Protein 4LPL (pdb70)

Nearest PDB structures (foldseek):
  4lpl-assembly1_A  TM=1.007E+00  e=2.127E-28  Clostridium perfringens ATCC 13124
  5y4m-assembly1_A  TM=7.654E-01  e=1.755E-05  Homo sapiens
  1iqd-assembly1_C  TM=6.963E-01  e=4.499E-06  Homo sapiens
  6mf0-assembly2_A  TM=7.032E-01  e=5.816E-05  Sus scrofa
  5jgi-assembly2_B  TM=6.336E-01  e=4.677E-05  Homo sapiens

Secondary structure (DSSP, 8-state):
-TTTTSPSS-EEE--S-BSTT--GGGGSSS-SS--EEBSS--TT-EEEEEEEEEEEEEEEEEEE-SSSTT-EEEEEEEEESSSSS-EEEEE-STTSSSPPPPSS-PPEEEEEEEEEEEEEEEEEEEEEGGG--EEEEEEEE-

Sequence (142 aa):
DPYRNVPKDMKTEWKWGQYSSDEPSKAVDGDDSSQFHSQDSAIDKPFIIDMQKAYTIEKLELLFRKNGNGSSVKRAEIYSSLDGVTYEKVFSNAEGSDIAPWATDGEVKTINFNKPIKVRYFKIVTKESIGNFLAMREFRPYK

CATH classification: 2.60.120.260

InterPro domains:
  IPR000322 Glycoside hydrolase family 31, TIM barrel domain [PF01055] (448-575)
  IPR000421 Coagulation factor 5/8, C-terminal domain [PF00754] (972-1088)
  IPR000421 Coagulation factor 5/8, C-terminal domain [PF00754] (1647-1780)
  IPR000421 Coagulation factor 5/8, C-terminal domain [PS50022] (946-1096)
  IPR000421 Coagulation factor 5/8, C-terminal domain [PS50022] (1627-1785)
  IPR002105 Dockerin type I repeat [PF00404] (1105-1160)
  IPR003343 Bacterial Ig-like domain, group 2 [PF02368] (1792-1865)
  IPR003343 Bacterial Ig-like domain, group 2 [SM00635] (1472-1557)
  IPR003343 Bacterial Ig-like domain, group 2 [SM00635] (1790-1866)
  IPR003961 Fibronectin type III [PF00041] (872-948)
  IPR003961 Fibronectin type III [PF00041] (1879-1957)
  IPR003961 Fibronectin type III [PS50853] (871-954)
  IPR003961 Fibronectin type III [PS50853] (1880-1965)
  IPR003961 Fibronectin type III [SM00060] (869-941)
  IPR003961 Fibronectin type III [SM00060] (1878-1953)
  IPR003961 Fibronectin type III [cd00063] (870-951)
  IPR003961 Fibronectin type III [cd00063] (1879-1963)
  IPR008964 Invasin/intimin cell-adhesion fragments [SSF49373] (1791-1868)
  IPR008965 CBM2/CBM3, carbohydrate-binding domain superfamily [SSF49384] (1174-1295)
  IPR008979 Galactose-binding-like domain superfamily [SSF49785] (947-1096)

Foldseek 3Di:
DVQPQFQPPKDKDDDQAFDDPQDLCQQAPPFLPRKTKGPAAQAQPKIKIFSVAKDFWFKKKWFFAAPAHAQAFWKWKWFDDPVPDTDTQDTPAPPDPDGTDDSGRDIDMGGHPGTDTGGMMIIHGHDGHNNMHITRYMTTGD

Radius of gyration: 13.73 Å; Cα contacts (8 Å, |Δi|>4): 389; chains: 1; bounding box: 34×35×33 Å

Structure (mmCIF, N/CA/C/O backbone):
data_4LPL
#
_entry.id   4LPL
#
_cell.length_a   55.620
_cell.length_b   55.671
_cell.length_c   88.700
_cell.angle_alpha   90.000
_cell.angle_beta   90.000
_cell.angle_gamma   90.000
#
_symmetry.space_group_name_H-M   'C 2 2 21'
#
loop_
_entity.id
_entity.type
_entity.pdbx_description
1 polymer 'Glycosyl hydrolase, family 31/fibronectin type III domain protein'
2 non-polymer 'CALCIUM ION'
3 non-polymer 'MAGNESIUM ION'
4 water water
#
loop_
_atom_site.group_PDB
_atom_site.id
_atom_site.type_symbol
_atom_site.label_atom_id
_atom_site.label_alt_id
_atom_site.label_comp_id
_atom_site.label_asym_id
_atom_site.label_entity_id
_atom_site.label_seq_id
_atom_site.pdbx_PDB_ins_code
_atom_site.Cartn_x
_atom_site.Cartn_y
_atom_site.Cartn_z
_atom_site.occupancy
_atom_site.B_iso_or_equiv
_atom_site.auth_seq_id
_atom_site.auth_comp_id
_atom_site.auth_asym_id
_atom_site.auth_atom_id
_atom_site.pdbx_PDB_model_num
ATOM 1 N N . ASP A 1 41 ? -3.614 -8.684 -29.758 1.00 37.91 954 ASP A N 1
ATOM 2 C CA . ASP A 1 41 ? -3.871 -9.734 -28.778 1.00 31.74 954 ASP A CA 1
ATOM 3 C C . ASP A 1 41 ? -5.340 -9.720 -28.363 1.00 29.13 954 ASP A C 1
ATOM 4 O O . ASP A 1 41 ? -5.991 -8.676 -28.421 1.00 26.25 954 ASP A O 1
ATOM 9 N N . PRO A 1 42 ? -5.870 -10.882 -27.944 1.00 27.14 955 PRO A N 1
ATOM 10 C CA . PRO A 1 42 ? -7.299 -10.986 -27.622 1.00 27.91 955 PRO A CA 1
ATOM 11 C C . PRO A 1 42 ? -7.735 -10.109 -26.448 1.00 22.79 955 PRO A C 1
ATOM 12 O O . PRO A 1 42 ? -8.926 -9.834 -26.311 1.00 20.64 955 PRO A O 1
ATOM 16 N N . TYR A 1 43 ? -6.790 -9.673 -25.620 1.00 18.90 956 TYR A N 1
ATOM 17 C CA . TYR A 1 43 ? -7.129 -8.933 -24.412 1.00 16.26 956 TYR A CA 1
ATOM 18 C C . TYR A 1 43 ? -6.739 -7.466 -24.509 1.00 17.81 956 TYR A C 1
ATOM 19 O O . TYR A 1 43 ? -6.640 -6.776 -23.503 1.00 15.84 956 TYR A O 1
ATOM 28 N N . ARG A 1 44 ? -6.540 -6.985 -25.730 1.00 16.56 957 ARG A N 1
ATOM 29 C CA . ARG A 1 44 ? -6.097 -5.611 -25.941 1.00 18.02 957 ARG A CA 1
ATOM 30 C C . ARG A 1 44 ? -7.060 -4.592 -25.332 1.00 16.31 957 ARG A C 1
ATOM 31 O O . ARG A 1 44 ? -6.645 -3.515 -24.909 1.00 20.25 957 ARG A O 1
ATOM 39 N N . ASN A 1 45 ? -8.343 -4.943 -25.283 1.00 14.40 958 ASN A N 1
ATOM 40 C CA . ASN A 1 45 ? -9.368 -4.024 -24.795 1.00 13.62 958 ASN A CA 1
ATOM 41 C C . ASN A 1 45 ? -9.773 -4.255 -23.343 1.00 12.07 958 ASN A C 1
ATOM 42 O O . ASN A 1 45 ? -10.766 -3.706 -22.872 1.00 12.66 958 ASN A O 1
ATOM 47 N N . VAL A 1 46 ? -8.998 -5.069 -22.634 1.00 12.11 959 VAL A N 1
ATOM 48 C CA . VAL A 1 46 ? -9.237 -5.279 -21.214 1.00 12.80 959 VAL A CA 1
ATOM 49 C C . VAL A 1 46 ? -8.428 -4.240 -20.451 1.00 15.79 959 VAL A C 1
ATOM 50 O O . VAL A 1 46 ? -7.228 -4.106 -20.686 1.00 16.01 959 VAL A O 1
ATOM 54 N N . PRO A 1 47 ? -9.081 -3.481 -19.554 1.00 14.04 960 PRO A N 1
ATOM 55 C CA . PRO A 1 47 ? -8.372 -2.425 -18.824 1.00 17.02 960 PRO A CA 1
ATOM 56 C C . PRO A 1 47 ? -7.175 -2.960 -18.069 1.00 21.71 960 PRO A C 1
ATOM 57 O O . PRO A 1 47 ? -7.217 -4.063 -17.518 1.00 21.49 960 PRO A O 1
ATOM 61 N N . LYS A 1 48 ? -6.109 -2.170 -18.060 1.00 25.75 961 LYS A N 1
ATOM 62 C CA . LYS A 1 48 ? -4.906 -2.532 -17.339 1.00 26.67 961 LYS A CA 1
ATOM 63 C C . LYS A 1 48 ? -4.995 -1.964 -15.936 1.00 24.55 961 LYS A C 1
ATOM 64 O O . LYS A 1 48 ? -5.691 -0.973 -15.702 1.00 29.64 961 LYS A O 1
ATOM 66 N N . ASP A 1 49 ? -4.298 -2.605 -15.008 1.00 29.20 962 ASP A N 1
ATOM 67 C CA . ASP A 1 49 ? -4.185 -2.105 -13.642 1.00 27.16 962 ASP A CA 1
ATOM 68 C C . ASP A 1 49 ? -5.530 -1.925 -12.936 1.00 24.09 962 ASP A C 1
ATOM 69 O O . ASP A 1 49 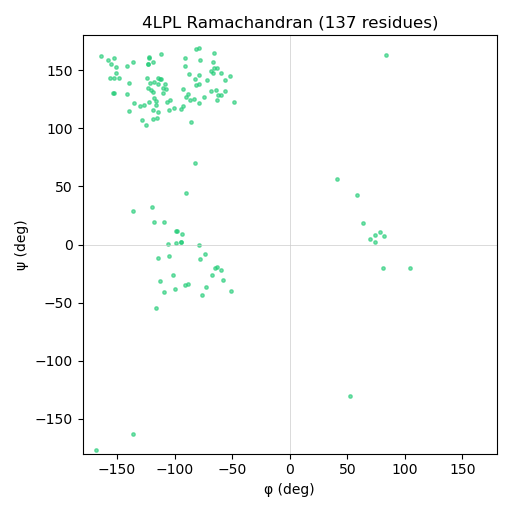? -5.752 -0.921 -12.259 1.00 24.71 962 ASP A O 1
ATOM 71 N N . MET A 1 50 ? -6.427 -2.893 -13.103 1.00 15.76 963 MET A N 1
ATOM 72 C CA . MET A 1 50 ? -7.631 -2.936 -12.282 1.00 13.55 963 MET A CA 1
ATOM 73 C C . MET A 1 50 ? -7.248 -3.217 -10.837 1.00 12.66 963 MET A C 1
ATOM 74 O O . MET A 1 50 ? -6.276 -3.930 -10.564 1.00 15.49 963 MET A O 1
ATOM 79 N N . LYS A 1 51 ? -8.022 -2.671 -9.913 1.00 12.28 964 LYS A N 1
ATOM 80 C CA . LYS A 1 51 ? -7.789 -2.908 -8.498 1.00 12.93 964 LYS A CA 1
ATOM 81 C C . LYS A 1 51 ? -9.010 -3.585 -7.905 1.00 13.72 964 LYS A C 1
ATOM 82 O O . LYS A 1 51 ? -10.096 -3.525 -8.472 1.00 16.36 964 LYS A O 1
ATOM 88 N N . THR A 1 52 ? -8.825 -4.276 -6.793 1.00 12.43 965 THR A N 1
ATOM 89 C CA . THR A 1 52 ? -9.917 -5.013 -6.176 1.00 12.49 965 THR A CA 1
ATOM 90 C C . THR A 1 52 ? -10.146 -4.559 -4.745 1.00 13.18 965 THR A C 1
ATOM 91 O O . THR A 1 52 ? -9.268 -3.939 -4.130 1.00 17.96 965 THR A O 1
ATOM 95 N N . GLU A 1 53 ? -11.335 -4.851 -4.228 1.00 12.46 966 GLU A N 1
ATOM 96 C CA . GLU A 1 53 ? -11.689 -4.553 -2.842 1.00 15.01 966 GLU A CA 1
ATOM 97 C C . GLU A 1 53 ? -12.486 -5.726 -2.289 1.00 14.41 966 GLU A C 1
ATOM 98 O O . GLU A 1 53 ? -13.579 -6.024 -2.771 1.00 14.17 966 GLU A O 1
ATOM 104 N N . TRP A 1 54 ? -11.920 -6.412 -1.300 1.00 13.94 967 TRP A N 1
ATOM 105 C CA . TRP A 1 54 ? -12.579 -7.518 -0.621 1.00 11.73 967 TRP A CA 1
ATOM 106 C C . TRP A 1 54 ? -12.210 -7.413 0.850 1.00 14.59 967 TRP A C 1
ATOM 107 O O . TRP A 1 54 ? -11.031 -7.307 1.174 1.00 17.80 967 TRP A O 1
ATOM 118 N N . LYS A 1 55 ? -13.206 -7.462 1.728 1.00 12.27 968 LYS A N 1
ATOM 119 C CA . LYS A 1 55 ? -12.987 -7.148 3.147 1.00 12.64 968 LYS A CA 1
ATOM 120 C C . LYS A 1 55 ? -12.989 -8.360 4.066 1.00 16.03 968 LYS A C 1
ATOM 121 O O . LYS A 1 55 ? -12.830 -8.206 5.281 1.00 18.94 968 LYS A O 1
ATOM 127 N N . TRP A 1 56 ? -13.169 -9.556 3.514 1.00 12.10 969 TRP A N 1
ATOM 128 C CA . TRP A 1 56 ? -13.446 -10.724 4.345 1.00 15.09 969 TRP A CA 1
ATOM 129 C C . TRP A 1 56 ? -12.405 -11.835 4.288 1.00 12.01 969 TRP A C 1
ATOM 130 O O . TRP A 1 56 ? -12.677 -12.958 4.690 1.00 14.55 969 TRP A O 1
ATOM 141 N N . GLY A 1 57 ? -11.205 -11.487 3.844 1.00 12.95 970 GLY A N 1
ATOM 142 C CA . GLY A 1 57 ? -10.089 -12.412 3.904 1.00 14.99 970 GLY A CA 1
ATOM 143 C C . GLY A 1 57 ? -9.998 -13.394 2.754 1.00 14.94 970 GLY A C 1
ATOM 144 O O . GLY A 1 57 ? -10.965 -13.626 2.022 1.00 13.26 970 GLY A O 1
ATOM 145 N N . GLN A 1 58 ? -8.817 -13.981 2.617 1.00 14.72 971 GLN A N 1
ATOM 146 C CA . GLN A 1 58 ? -8.526 -14.899 1.530 1.00 14.46 971 GLN A CA 1
ATOM 147 C C . GLN A 1 58 ? -8.085 -16.244 2.087 1.00 13.86 971 GLN A C 1
ATOM 148 O O . GLN A 1 58 ? -7.678 -16.352 3.253 1.00 16.05 971 GLN A O 1
ATOM 154 N N . TYR A 1 59 ? -8.164 -17.272 1.255 1.00 14.17 972 TYR A N 1
ATOM 155 C CA . TYR A 1 59 ? -7.585 -18.562 1.572 1.00 13.47 972 TYR A CA 1
ATOM 156 C C . TYR A 1 59 ? -6.142 -18.586 1.107 1.00 15.30 972 TYR A C 1
ATOM 157 O O . TYR A 1 59 ? -5.850 -18.250 -0.045 1.00 14.52 972 TYR A O 1
ATOM 166 N N . SER A 1 60 ? -5.238 -18.978 2.002 1.00 16.62 973 SER A N 1
ATOM 167 C CA . SER A 1 60 ? -3.844 -19.183 1.629 1.00 16.92 973 SER A CA 1
ATOM 168 C C . SER A 1 60 ? -3.274 -17.947 0.911 1.00 14.65 973 SER A C 1
ATOM 169 O O . SER A 1 60 ? -3.439 -16.822 1.389 1.00 15.62 973 SER A O 1
ATOM 172 N N . SER A 1 61 ? -2.637 -18.154 -0.240 1.00 15.60 974 SER A N 1
ATOM 173 C CA . SER A 1 61 ? -2.049 -17.061 -1.013 1.00 14.67 974 SER A CA 1
ATOM 174 C C . SER A 1 61 ? -2.947 -16.580 -2.156 1.00 13.09 974 SER A C 1
ATOM 175 O O . SER A 1 61 ? -2.505 -15.820 -3.014 1.00 14.18 974 SER A O 1
ATOM 178 N N . ASP A 1 62 ? -4.199 -17.028 -2.155 1.00 13.59 975 ASP A N 1
ATOM 179 C CA . ASP A 1 62 ? -5.121 -16.692 -3.238 1.00 11.30 975 ASP A CA 1
ATOM 180 C C . ASP A 1 62 ? -5.755 -15.310 -3.033 1.00 12.36 975 ASP A C 1
ATOM 181 O O . ASP A 1 62 ? -6.955 -15.192 -2.749 1.00 12.73 975 ASP A O 1
ATOM 186 N N . GLU A 1 63 ? -4.945 -14.267 -3.178 1.00 13.37 976 GLU A N 1
ATOM 187 C CA . GLU A 1 63 ? -5.379 -12.921 -2.804 1.00 13.90 976 GLU A CA 1
ATOM 188 C C . GLU A 1 63 ? -6.306 -12.289 -3.848 1.00 13.07 976 GLU A C 1
ATOM 189 O O . GLU A 1 63 ? -6.315 -12.708 -5.011 1.00 12.15 976 GLU A O 1
ATOM 195 N N . PRO A 1 64 ? -7.096 -11.281 -3.425 1.00 12.76 977 PRO A N 1
ATOM 196 C CA . PRO A 1 64 ? -8.044 -10.623 -4.336 1.00 10.84 977 PRO A CA 1
ATOM 197 C C . PRO A 1 64 ? -7.408 -10.169 -5.653 1.00 12.15 977 PRO A C 1
ATOM 198 O O . PRO A 1 64 ? -8.030 -10.329 -6.706 1.00 11.72 977 PRO A O 1
ATOM 202 N N . SER A 1 65 ? -6.188 -9.640 -5.610 1.00 10.99 978 SER A N 1
ATOM 203 C CA . SER A 1 65 ? -5.533 -9.139 -6.824 1.00 12.35 978 SER A CA 1
ATOM 204 C C . SER A 1 65 ? -5.345 -10.214 -7.892 1.00 12.07 978 SER A C 1
ATOM 205 O O . SER A 1 65 ? -5.200 -9.908 -9.077 1.00 13.01 978 SER A O 1
ATOM 208 N N . LYS A 1 66 ? -5.353 -11.476 -7.481 1.00 10.91 979 LYS A N 1
ATOM 209 C CA . LYS A 1 66 ? -5.155 -12.556 -8.443 1.00 13.05 979 LYS A CA 1
ATOM 210 C C . LYS A 1 66 ? -6.375 -12.788 -9.345 1.00 12.28 979 LYS A C 1
ATOM 211 O O . LYS A 1 66 ? -6.293 -13.530 -10.311 1.00 12.32 979 LYS A O 1
ATOM 217 N N . ALA A 1 67 ? -7.492 -12.127 -9.045 1.00 10.94 980 ALA A N 1
ATOM 218 C CA . ALA A 1 67 ? -8.658 -12.178 -9.927 1.00 10.30 980 ALA A CA 1
ATOM 219 C C . ALA A 1 67 ? -8.518 -11.267 -11.142 1.00 11.08 980 ALA A C 1
ATOM 220 O O . ALA A 1 67 ? -9.309 -11.372 -12.070 1.00 11.01 980 ALA A O 1
ATOM 222 N N . VAL A 1 68 ? -7.531 -10.374 -11.141 1.00 10.18 981 VAL A N 1
ATOM 223 C CA . VAL A 1 68 ? -7.369 -9.414 -12.233 1.00 11.80 981 VAL A CA 1
ATOM 224 C C . VAL A 1 68 ? -5.911 -9.284 -12.664 1.00 13.59 981 VAL A C 1
ATOM 225 O O . VAL A 1 68 ? -5.491 -8.234 -13.150 1.00 15.40 981 VAL A O 1
ATOM 229 N N . ASP A 1 69 ? -5.140 -10.353 -12.488 1.00 14.16 982 ASP A N 1
ATOM 230 C CA . ASP A 1 69 ? -3.716 -10.305 -12.824 1.00 14.12 982 ASP A CA 1
ATOM 231 C C . ASP A 1 69 ? -3.363 -10.808 -14.230 1.00 14.63 982 ASP A C 1
ATOM 232 O O . ASP A 1 69 ? -2.187 -10.837 -14.599 1.00 17.83 982 ASP A O 1
ATOM 237 N N . GLY A 1 70 ? -4.367 -11.190 -15.018 1.00 14.17 983 GLY A N 1
ATOM 238 C CA . GLY A 1 70 ? -4.137 -11.628 -16.389 1.00 15.81 983 GLY A CA 1
ATOM 239 C C . GLY A 1 70 ? -3.619 -13.051 -16.489 1.00 16.55 983 GLY A C 1
ATOM 240 O O . GLY A 1 70 ? -3.193 -13.488 -17.557 1.00 20.60 983 GLY A O 1
ATOM 241 N N . ASP A 1 71 ? -3.661 -13.771 -15.374 1.00 14.24 984 ASP A N 1
ATOM 242 C CA . ASP A 1 71 ? -3.200 -15.155 -15.309 1.00 15.02 984 ASP A CA 1
ATOM 243 C C . ASP A 1 71 ? -4.395 -16.059 -15.031 1.00 13.43 984 ASP A C 1
ATOM 244 O O . ASP A 1 71 ? -4.983 -16.003 -13.953 1.00 13.33 984 ASP A O 1
ATOM 249 N N . ASP A 1 72 ? -4.745 -16.899 -15.999 1.00 12.99 985 ASP A N 1
ATOM 250 C CA . ASP A 1 72 ? -5.909 -17.773 -15.879 1.00 13.36 985 ASP A CA 1
ATOM 251 C C . ASP A 1 72 ? -5.784 -18.824 -14.784 1.00 12.68 985 ASP A C 1
ATOM 252 O O . ASP A 1 72 ? -6.786 -19.388 -14.352 1.00 14.32 985 ASP A O 1
ATOM 257 N N . SER A 1 73 ? -4.553 -19.105 -14.362 1.00 13.07 986 SER A N 1
ATOM 258 C CA . SER A 1 73 ? -4.303 -20.131 -13.360 1.00 14.72 986 SER A CA 1
ATOM 259 C C . SER A 1 73 ? -4.378 -19.596 -11.931 1.00 15.44 986 SER A C 1
ATOM 260 O O . SER A 1 73 ? -4.807 -20.309 -11.025 1.00 20.10 986 SER A O 1
ATOM 263 N N . SER A 1 74 ? -3.971 -18.348 -11.728 1.00 13.19 987 SER A N 1
ATOM 264 C CA . SER A 1 74 ? -4.020 -17.752 -10.394 1.00 13.01 987 SER A CA 1
ATOM 265 C C . SER A 1 74 ? -5.437 -17.306 -10.068 1.00 11.43 987 SER A C 1
ATOM 266 O O . SER A 1 74 ? -6.169 -16.852 -10.950 1.00 10.69 987 SER A O 1
ATOM 269 N N . GLN A 1 75 ? -5.826 -17.409 -8.804 1.00 12.34 988 GLN A N 1
ATOM 270 C CA . GLN A 1 75 ? -7.180 -17.040 -8.420 1.00 11.85 988 GLN A CA 1
ATOM 271 C C . GLN A 1 75 ? -7.232 -16.326 -7.083 1.00 12.60 988 GLN A C 1
ATOM 272 O O . GLN A 1 75 ? -6.366 -16.516 -6.209 1.00 12.19 988 GLN A O 1
ATOM 278 N N . PHE A 1 76 ? -8.260 -15.501 -6.926 1.00 10.45 989 PHE A N 1
ATOM 279 C CA . PHE A 1 76 ? -8.739 -15.144 -5.605 1.00 10.44 989 PHE A CA 1
ATOM 280 C C . PHE A 1 76 ? -9.591 -16.293 -5.059 1.00 10.75 989 PHE A C 1
ATOM 281 O O . PHE A 1 76 ? -10.393 -16.871 -5.781 1.00 10.88 989 PHE A O 1
ATOM 289 N N . HIS A 1 77 ? -9.431 -16.623 -3.780 1.00 9.92 990 HIS A N 1
ATOM 290 C CA . HIS A 1 77 ? -10.308 -17.593 -3.122 1.00 11.27 990 HIS A CA 1
ATOM 291 C C . HIS A 1 77 ? -10.673 -16.999 -1.772 1.00 11.72 990 HIS A C 1
ATOM 292 O O . HIS A 1 77 ? -9.789 -16.684 -0.975 1.00 12.13 990 HIS A O 1
ATOM 299 N N . SER A 1 78 ? -11.963 -16.820 -1.511 1.00 11.44 991 SER A N 1
ATOM 300 C CA . SER A 1 78 ? -12.378 -16.209 -0.248 1.00 11.93 991 SER A CA 1
ATOM 301 C C . SER A 1 78 ? -12.025 -17.124 0.916 1.00 12.62 991 SER A C 1
ATOM 302 O O . SER A 1 78 ? -11.950 -18.342 0.762 1.00 13.02 991 SER A O 1
ATOM 305 N N . GLN A 1 79 ? -11.800 -16.533 2.081 1.00 12.31 992 GLN A N 1
ATOM 306 C CA . GLN A 1 79 ? -11.474 -17.319 3.267 1.00 14.19 992 GLN A CA 1
ATOM 307 C C . GLN A 1 79 ? -12.704 -18.055 3.778 1.00 13.45 992 GLN A C 1
ATOM 308 O O . GLN A 1 79 ? -12.612 -19.195 4.248 1.00 16.25 992 GLN A O 1
ATOM 314 N N . ASP A 1 80 ? -13.856 -17.399 3.682 1.00 14.52 993 ASP A N 1
ATOM 315 C CA . ASP A 1 80 ? -15.110 -17.932 4.186 1.00 16.89 993 ASP A CA 1
ATOM 316 C C . ASP A 1 80 ? -16.228 -17.698 3.177 1.00 16.99 993 ASP A C 1
ATOM 317 O O . ASP A 1 80 ? -15.964 -17.423 2.007 1.00 15.72 993 ASP A O 1
ATOM 322 N N . SER A 1 81 ? -17.475 -17.807 3.617 1.00 15.76 994 SER A N 1
ATOM 323 C CA . SER A 1 81 ? -18.605 -17.666 2.706 1.00 14.65 994 SER A CA 1
ATOM 324 C C . SER A 1 81 ? -18.635 -16.304 2.033 1.00 14.93 994 SER A C 1
ATOM 325 O O . SER A 1 81 ? -18.571 -15.264 2.695 1.00 17.10 994 SER A O 1
ATOM 328 N N . ALA A 1 82 ? -18.740 -16.322 0.707 1.00 13.11 995 ALA A N 1
ATOM 329 C CA . ALA A 1 82 ? -18.818 -15.104 -0.086 1.00 11.88 995 ALA A CA 1
ATOM 330 C C . ALA A 1 82 ? -20.250 -14.760 -0.473 1.00 11.68 995 ALA A C 1
ATOM 331 O O . ALA A 1 82 ? -20.493 -13.776 -1.175 1.00 12.28 995 ALA A O 1
ATOM 333 N N . ILE A 1 83 ? -21.204 -15.571 -0.029 1.00 12.17 996 ILE A N 1
ATOM 334 C CA . ILE A 1 83 ? -22.587 -15.367 -0.424 1.00 12.89 996 ILE A CA 1
ATOM 335 C C . ILE A 1 83 ? -23.064 -14.005 0.074 1.00 14.33 996 ILE A C 1
ATOM 336 O O . ILE A 1 83 ? -22.874 -13.657 1.248 1.00 13.21 996 ILE A O 1
ATOM 341 N N . ASP A 1 84 ? -23.631 -13.220 -0.838 1.00 12.56 997 ASP A N 1
ATOM 342 C CA . ASP A 1 84 ? -24.166 -11.897 -0.522 1.00 12.06 997 ASP A CA 1
ATOM 343 C C . ASP A 1 84 ? -23.118 -10.903 -0.052 1.00 14.35 997 ASP A C 1
ATOM 344 O O . ASP A 1 84 ? -23.451 -9.890 0.560 1.00 18.32 997 ASP A O 1
ATOM 349 N N . LYS A 1 85 ? -21.852 -11.181 -0.335 1.00 11.92 998 LYS A N 1
ATOM 350 C CA . LYS A 1 85 ? -20.784 -10.224 -0.077 1.00 12.91 998 LYS A CA 1
ATOM 351 C C . LYS A 1 85 ? -20.259 -9.660 -1.388 1.00 14.02 998 LYS A C 1
ATOM 352 O O . LYS A 1 85 ? -20.095 -10.395 -2.357 1.00 14.49 998 LYS A O 1
ATOM 358 N N . PRO A 1 86 ? -20.001 -8.351 -1.431 1.00 9.96 999 PRO A N 1
ATOM 359 C CA . PRO A 1 86 ? -19.564 -7.715 -2.680 1.00 10.82 999 PRO A CA 1
ATOM 360 C C . PRO A 1 86 ? -18.064 -7.855 -2.912 1.00 11.19 999 PRO A C 1
ATOM 361 O O . PRO A 1 86 ? -17.261 -7.488 -2.049 1.00 11.90 999 PRO A O 1
ATOM 365 N N . PHE A 1 87 ? -17.691 -8.396 -4.068 1.00 9.78 1000 PHE A N 1
ATOM 366 C CA . PHE A 1 87 ? -16.310 -8.350 -4.528 1.00 9.47 1000 PHE A CA 1
ATOM 367 C C . PHE A 1 87 ? -16.259 -7.222 -5.548 1.00 9.34 1000 PHE A C 1
ATOM 368 O O . PHE A 1 87 ? -16.939 -7.283 -6.576 1.00 10.28 1000 PHE A O 1
ATOM 376 N N . ILE A 1 88 ? -15.471 -6.192 -5.266 1.00 9.42 1001 ILE A N 1
ATOM 377 C CA . ILE A 1 88 ? -15.490 -4.984 -6.080 1.00 10.54 1001 ILE A CA 1
ATOM 378 C C . ILE A 1 88 ? -14.235 -4.868 -6.925 1.00 11.42 1001 ILE A C 1
ATOM 379 O O . ILE A 1 88 ? -13.120 -5.091 -6.447 1.00 13.02 1001 ILE A O 1
ATOM 384 N N . ILE A 1 89 ? -14.431 -4.552 -8.201 1.00 11.21 1002 ILE A N 1
ATOM 385 C CA .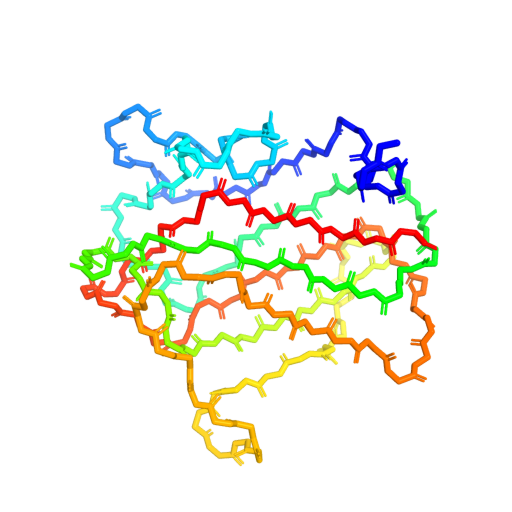 ILE A 1 89 ? -13.328 -4.297 -9.104 1.00 11.96 1002 ILE A CA 1
ATOM 386 C C . ILE A 1 89 ? -13.417 -2.849 -9.562 1.00 11.11 1002 ILE A C 1
ATOM 387 O O . ILE A 1 89 ? -14.450 -2.411 -10.073 1.00 11.44 1002 ILE A O 1
ATOM 392 N N . ASP A 1 90 ? -12.345 -2.096 -9.341 1.00 10.48 1003 ASP A N 1
ATOM 393 C CA . ASP A 1 90 ? -12.253 -0.703 -9.754 1.00 10.33 1003 ASP A CA 1
ATOM 394 C C . ASP A 1 90 ? -11.345 -0.623 -10.965 1.00 13.33 1003 ASP A C 1
ATOM 395 O O . ASP A 1 90 ? -10.158 -0.944 -10.883 1.00 13.27 1003 ASP A O 1
ATOM 400 N N . MET A 1 91 ? -11.903 -0.217 -12.101 1.00 11.23 1004 MET A N 1
ATOM 401 C CA .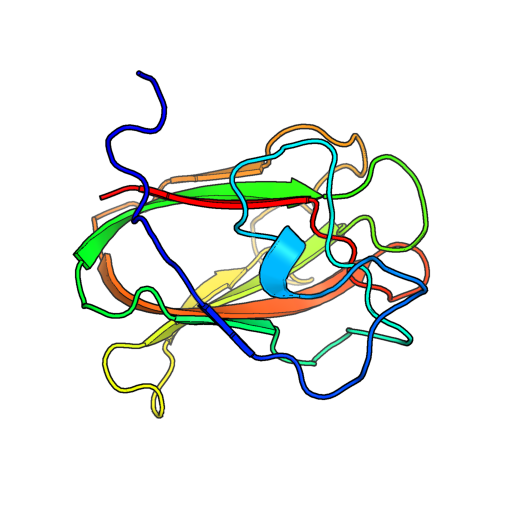 MET A 1 91 ? -11.107 -0.098 -13.311 1.00 11.85 1004 MET A CA 1
ATOM 402 C C . MET A 1 91 ? -10.255 1.169 -13.363 1.00 13.87 1004 MET A C 1
ATOM 403 O O . MET A 1 91 ? -9.533 1.365 -14.335 1.00 18.53 1004 MET A O 1
ATOM 408 N N . GLN A 1 92 ? -10.349 2.004 -12.322 1.00 14.32 1005 GLN A N 1
ATOM 409 C CA . GLN A 1 92 ? -9.558 3.248 -12.156 1.00 17.31 1005 GLN A CA 1
ATOM 410 C C . GLN A 1 92 ? -10.119 4.429 -12.933 1.00 17.19 1005 GLN A C 1
ATOM 411 O O . GLN A 1 92 ? -9.808 5.584 -12.633 1.00 20.04 1005 GLN A O 1
ATOM 417 N N . LYS A 1 93 ? -10.933 4.134 -13.938 1.00 14.99 1006 LYS A N 1
ATOM 418 C CA . LYS A 1 93 ? -11.423 5.122 -14.874 1.00 16.91 1006 LYS A CA 1
ATOM 419 C C . LYS A 1 93 ? -12.723 4.565 -15.428 1.00 13.38 1006 LYS A C 1
ATOM 420 O O . LYS A 1 93 ? -12.921 3.352 -15.416 1.00 12.71 1006 LYS A O 1
ATOM 426 N N . ALA A 1 94 ? -13.609 5.437 -15.899 1.00 13.01 1007 ALA A N 1
ATOM 427 C CA . ALA A 1 94 ? -14.838 4.991 -16.542 1.00 12.30 1007 ALA A CA 1
ATOM 428 C C . ALA A 1 94 ? -14.572 4.619 -17.992 1.00 12.47 1007 ALA A C 1
ATOM 429 O O . ALA A 1 94 ? -13.845 5.313 -18.704 1.00 14.47 1007 ALA A O 1
ATOM 431 N N . TYR A 1 95 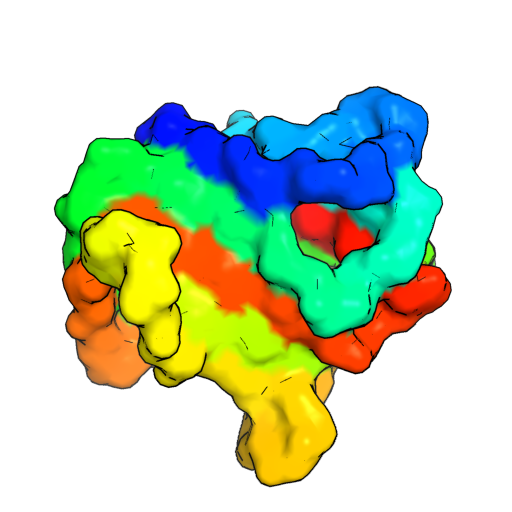? -15.152 3.503 -18.419 1.00 10.63 1008 TYR A N 1
ATOM 432 C CA . TYR A 1 95 ? -15.075 3.056 -19.811 1.00 9.89 1008 TYR A CA 1
ATOM 433 C C . TYR A 1 95 ? -16.443 2.589 -20.262 1.00 9.59 1008 TYR A C 1
ATOM 434 O O . TYR A 1 95 ? -17.269 2.205 -19.439 1.00 10.42 1008 TYR A O 1
ATOM 443 N N . THR A 1 96 ? -16.675 2.589 -21.570 1.00 9.60 1009 THR A N 1
ATOM 444 C CA . THR A 1 96 ? -17.872 1.944 -22.099 1.00 9.48 1009 THR A CA 1
ATOM 445 C C . THR A 1 96 ? -17.566 0.458 -22.299 1.00 9.11 1009 THR A C 1
ATOM 446 O O . THR A 1 96 ? -16.833 0.063 -23.202 1.00 9.72 1009 THR A O 1
ATOM 450 N N . ILE A 1 97 ? -18.113 -0.354 -21.407 1.00 9.07 1010 ILE A N 1
ATOM 451 C CA . ILE A 1 97 ? -17.845 -1.783 -21.411 1.00 8.52 1010 ILE A CA 1
ATOM 452 C C . ILE A 1 97 ? -18.902 -2.517 -22.223 1.00 9.51 1010 ILE A C 1
ATOM 453 O O . ILE A 1 97 ? -20.099 -2.252 -22.084 1.00 10.12 1010 ILE A O 1
ATOM 458 N N . GLU A 1 98 ? -18.436 -3.414 -23.080 1.00 9.65 1011 GLU A N 1
ATOM 459 C CA . GLU A 1 98 ? -19.315 -4.136 -23.997 1.00 10.08 1011 GLU A CA 1
ATOM 460 C C . GLU A 1 98 ? -19.654 -5.556 -23.561 1.00 10.30 1011 GLU A C 1
ATOM 461 O O . GLU A 1 98 ? -20.692 -6.095 -23.939 1.00 11.23 1011 GLU A O 1
ATOM 467 N N . LYS A 1 99 ? -18.769 -6.166 -22.779 1.00 8.61 1012 LYS A N 1
ATOM 468 C CA . LYS A 1 99 ? -18.968 -7.536 -22.335 1.00 9.01 1012 LYS A CA 1
ATOM 469 C C . LYS A 1 99 ? -18.051 -7.836 -21.171 1.00 10.09 1012 LYS A C 1
ATOM 470 O O . LYS A 1 99 ? -17.075 -7.121 -20.927 1.00 9.05 1012 LYS A O 1
ATOM 476 N N . LEU A 1 100 ? -18.393 -8.900 -20.452 1.00 9.06 1013 LEU A N 1
ATOM 477 C CA . LEU A 1 100 ? -17.567 -9.411 -19.368 1.00 8.71 1013 LEU A CA 1
ATOM 478 C C . LEU A 1 100 ? -17.238 -10.868 -19.616 1.00 9.38 1013 LEU A C 1
ATOM 479 O O . LEU A 1 100 ? -18.082 -11.624 -20.122 1.00 10.90 1013 LEU A O 1
ATOM 484 N N . GLU A 1 101 ? -16.025 -11.267 -19.249 1.00 8.89 1014 GLU A N 1
ATOM 485 C CA . GLU A 1 101 ? -15.681 -12.680 -19.152 1.00 8.05 1014 GLU A CA 1
ATOM 486 C C . GLU A 1 101 ? -15.287 -12.976 -17.720 1.00 9.72 1014 GLU A C 1
ATOM 487 O O . GLU A 1 101 ? -14.499 -12.238 -17.114 1.00 10.61 1014 GLU A O 1
ATOM 493 N N . LEU A 1 102 ? -15.862 -14.040 -17.170 1.00 9.40 1015 LEU A N 1
ATOM 494 C CA . LEU A 1 102 ? -15.555 -14.511 -15.821 1.00 9.40 1015 LEU A CA 1
ATOM 495 C C . LEU A 1 102 ? -15.042 -15.939 -15.870 1.00 9.73 1015 LEU A C 1
ATOM 496 O O . LEU A 1 102 ? -15.548 -16.776 -16.628 1.00 10.38 1015 LEU A O 1
ATOM 501 N N . LEU A 1 103 ? -14.020 -16.205 -15.071 1.00 9.07 1016 LEU A N 1
ATOM 502 C CA . LEU A 1 103 ? -13.405 -17.520 -15.039 1.00 9.77 1016 LEU A CA 1
ATOM 503 C C . LEU A 1 103 ? -13.317 -17.933 -13.585 1.00 9.01 1016 LEU A C 1
ATOM 504 O O . LEU A 1 103 ? -12.666 -17.250 -12.782 1.00 9.71 1016 LEU A O 1
ATOM 509 N N . PHE A 1 104 ? -13.985 -19.035 -13.253 1.00 9.36 1017 PHE A N 1
ATOM 510 C CA . PHE A 1 104 ? -14.032 -19.534 -11.884 1.00 9.71 1017 PHE A CA 1
ATOM 511 C C . PHE A 1 104 ? -13.282 -20.849 -11.751 1.00 10.74 1017 PHE A C 1
ATOM 512 O O . PHE A 1 104 ? -13.010 -21.538 -12.742 1.00 10.40 1017 PHE A O 1
ATOM 520 N N . ARG A 1 105 ? -12.979 -21.215 -10.513 1.00 10.25 1018 ARG A N 1
ATOM 521 C CA . ARG A 1 105 ? -12.410 -22.520 -10.222 1.00 10.98 1018 ARG A CA 1
ATOM 522 C C . ARG A 1 105 ? -13.248 -23.629 -10.840 1.00 11.13 1018 ARG A C 1
ATOM 523 O O . ARG A 1 105 ? -14.476 -23.536 -10.913 1.00 11.15 1018 ARG A O 1
ATOM 531 N N . LYS A 1 106 ? -12.567 -24.678 -11.292 1.00 11.57 1019 LYS A N 1
ATOM 532 C CA . LYS A 1 106 ? -13.218 -25.862 -11.828 1.00 14.09 1019 LYS A CA 1
ATOM 533 C C . LYS A 1 106 ? -13.568 -26.841 -10.714 1.00 14.35 1019 LYS A C 1
ATOM 534 O O . LYS A 1 106 ? -12.703 -27.237 -9.937 1.00 16.86 1019 LYS A O 1
ATOM 540 N N . ASN A 1 107 ? -14.842 -27.203 -10.636 1.00 14.04 1020 ASN A N 1
ATOM 541 C CA . ASN A 1 107 ? -15.317 -28.277 -9.762 1.00 17.41 1020 ASN A CA 1
ATOM 542 C C . ASN A 1 107 ? -14.722 -28.382 -8.351 1.00 23.64 1020 ASN A C 1
ATOM 543 O O . ASN A 1 107 ? -14.192 -29.424 -7.972 1.00 21.60 1020 ASN A O 1
ATOM 548 N N . GLY A 1 108 ? -14.819 -27.310 -7.574 1.00 18.15 1021 GLY A N 1
ATOM 549 C CA . GLY A 1 108 ? -14.356 -27.323 -6.196 1.00 16.66 1021 GLY A CA 1
ATOM 550 C C . GLY A 1 108 ? -14.832 -26.098 -5.447 1.00 14.48 1021 GLY A C 1
ATOM 551 O O . GLY A 1 108 ? -15.578 -25.280 -5.995 1.00 13.04 1021 GLY A O 1
ATOM 552 N N . ASN A 1 109 ? -14.410 -25.974 -4.194 1.00 15.44 1022 ASN A N 1
ATOM 553 C CA . ASN A 1 109 ? -14.795 -24.832 -3.376 1.00 13.39 1022 ASN A CA 1
ATOM 554 C C . ASN A 1 109 ? -14.604 -23.516 -4.110 1.00 12.29 1022 ASN A C 1
ATOM 555 O O . ASN A 1 109 ? -13.501 -23.197 -4.569 1.00 13.83 1022 ASN A O 1
ATOM 560 N N . GLY A 1 110 ? -15.686 -22.758 -4.223 1.00 11.37 1023 GLY A N 1
ATOM 561 C CA . GLY A 1 110 ? -15.605 -21.461 -4.865 1.00 12.06 1023 GLY A CA 1
ATOM 562 C C . GLY A 1 110 ? -16.060 -21.410 -6.312 1.00 11.67 1023 GLY A C 1
ATOM 563 O O . GLY A 1 110 ? -16.129 -20.325 -6.894 1.00 10.76 1023 GLY A O 1
ATOM 564 N N A SER A 1 111 ? -16.346 -22.566 -6.909 0.73 11.61 1024 SER A N 1
ATOM 565 N N B SER A 1 111 ? -16.380 -22.560 -6.895 0.27 11.62 1024 SER A N 1
ATOM 566 C CA A SER A 1 111 ? -16.922 -22.600 -8.252 0.73 10.44 1024 SER A CA 1
ATOM 567 C CA B SER A 1 111 ? -16.904 -22.582 -8.254 0.27 10.53 1024 SER A CA 1
ATOM 568 C C A SER A 1 111 ? -18.296 -21.959 -8.192 0.73 11.36 1024 SER A C 1
ATOM 569 C C B SER A 1 111 ? -18.319 -22.014 -8.266 0.27 11.35 1024 SER A C 1
ATOM 570 O O A SER A 1 111 ? -19.163 -22.416 -7.455 0.73 12.17 1024 SER A O 1
ATOM 571 O O B SER A 1 111 ? -19.232 -22.581 -7.665 0.27 12.15 1024 SER A O 1
ATOM 576 N N . VAL A 1 112 ? -18.497 -20.893 -8.956 1.00 10.41 1025 VAL A N 1
ATOM 577 C CA . VAL A 1 112 ? -19.737 -20.126 -8.863 1.00 10.94 1025 VAL A CA 1
ATOM 578 C C . VAL A 1 112 ? -20.796 -20.613 -9.840 1.00 10.88 1025 VAL A C 1
ATOM 579 O O . VAL A 1 112 ? -20.526 -20.761 -11.038 1.00 12.57 1025 VAL A O 1
ATOM 583 N N . LYS A 1 113 ? -22.002 -20.850 -9.332 1.00 11.76 1026 LYS A N 1
ATOM 584 C CA . LYS A 1 113 ? -23.135 -21.256 -10.158 1.00 11.45 1026 LYS A CA 1
ATOM 585 C C . LYS A 1 113 ? -24.047 -20.065 -10.459 1.00 11.03 1026 LYS A C 1
ATOM 586 O O . LYS A 1 113 ? -24.579 -19.940 -11.559 1.00 11.92 1026 LYS A O 1
ATOM 592 N N . ARG A 1 114 ? -24.233 -19.193 -9.471 1.00 11.75 1027 ARG A N 1
ATOM 593 C CA . ARG A 1 114 ? -25.127 -18.049 -9.625 1.00 12.39 1027 ARG A CA 1
ATOM 594 C C . ARG A 1 114 ? -24.526 -16.816 -8.982 1.00 11.03 1027 ARG A C 1
ATOM 595 O O . ARG A 1 114 ? -23.953 -16.891 -7.893 1.00 11.71 1027 ARG A O 1
ATOM 603 N N . ALA A 1 115 ? -24.667 -15.683 -9.660 1.00 10.81 1028 ALA A N 1
ATOM 604 C CA . ALA A 1 115 ? -24.190 -14.413 -9.136 1.00 10.83 1028 ALA A CA 1
ATOM 605 C C . ALA A 1 115 ? -25.011 -13.268 -9.691 1.00 10.98 1028 ALA A C 1
ATOM 606 O O . ALA A 1 115 ? -25.669 -13.393 -10.72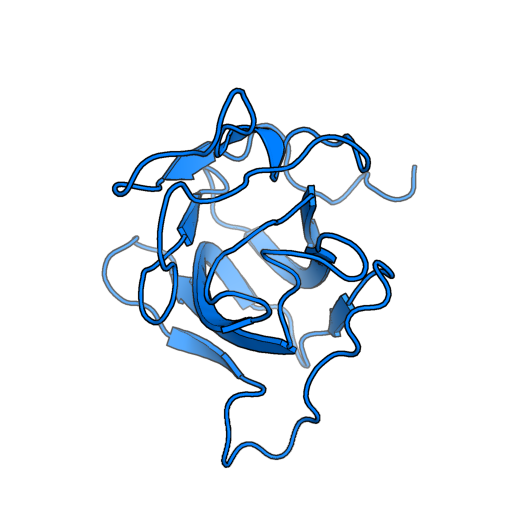6 1.00 10.74 1028 ALA A O 1
ATOM 608 N N . GLU A 1 116 ? -24.952 -12.139 -8.999 1.00 11.46 1029 GLU A N 1
ATOM 609 C CA . GLU A 1 116 ? -25.459 -10.890 -9.540 1.00 11.16 1029 GLU A CA 1
ATOM 610 C C . GLU A 1 116 ? -24.272 -9.982 -9.758 1.00 10.37 1029 GLU A C 1
ATOM 611 O O . GLU A 1 116 ? -23.338 -9.976 -8.955 1.00 11.26 1029 GLU A O 1
ATOM 617 N N . ILE A 1 117 ? -24.306 -9.211 -10.840 1.00 9.34 1030 ILE A N 1
ATOM 618 C CA . ILE A 1 117 ? -23.255 -8.244 -11.120 1.00 9.41 1030 ILE A CA 1
ATOM 619 C C . ILE A 1 117 ? -23.866 -6.863 -11.257 1.00 9.83 1030 ILE A C 1
ATOM 620 O O . ILE A 1 117 ? -24.890 -6.695 -11.931 1.00 9.93 1030 ILE A O 1
ATOM 625 N N . TYR A 1 118 ? -23.227 -5.887 -10.618 1.00 9.00 1031 TYR A N 1
ATOM 626 C CA . TYR A 1 118 ? -23.678 -4.503 -10.608 1.00 9.00 1031 TYR A CA 1
ATOM 627 C C . TYR A 1 118 ? -22.576 -3.620 -11.139 1.00 10.10 1031 TYR A C 1
ATOM 628 O O . TYR A 1 118 ? -21.392 -3.970 -11.057 1.00 10.73 1031 TYR A O 1
ATOM 637 N N . SER A 1 119 ? -22.968 -2.466 -11.673 1.00 9.52 1032 SER A N 1
ATOM 638 C CA . SER A 1 119 ? -22.015 -1.476 -12.167 1.00 10.14 1032 SER A CA 1
ATOM 639 C C . SER A 1 119 ? -22.229 -0.133 -11.482 1.00 10.84 1032 SER A C 1
ATOM 640 O O . SER A 1 119 ? -23.334 0.172 -11.025 1.00 11.58 1032 SER A O 1
ATOM 643 N N . SER A 1 120 ? -21.177 0.679 -11.432 1.00 9.06 1033 SER A N 1
ATOM 644 C CA . SER A 1 120 ? -21.296 2.029 -10.894 1.00 10.10 1033 SER A CA 1
ATOM 645 C C . SER A 1 120 ? -20.290 2.947 -11.556 1.00 9.16 1033 SER A C 1
ATOM 646 O O . SER A 1 120 ? -19.195 2.526 -11.921 1.00 9.59 1033 SER A O 1
ATOM 649 N N . LEU A 1 121 ? -20.665 4.216 -11.701 1.00 10.81 1034 LEU A N 1
ATOM 650 C CA . LEU A 1 121 ? -19.718 5.258 -12.089 1.00 11.69 1034 LEU A CA 1
ATOM 651 C C . LEU A 1 121 ? -19.053 5.933 -10.893 1.00 15.34 1034 LEU A C 1
ATOM 652 O O . LEU A 1 121 ? -17.880 6.306 -10.961 1.00 18.01 1034 LEU A O 1
ATOM 657 N N . ASP A 1 122 ? -19.794 6.086 -9.801 1.00 17.70 1035 ASP A N 1
ATOM 658 C CA . ASP A 1 122 ? -19.275 6.842 -8.655 1.00 19.20 1035 ASP A CA 1
ATOM 659 C C . ASP A 1 122 ? -18.827 6.007 -7.454 1.00 24.43 1035 ASP A C 1
ATOM 660 O O . ASP A 1 122 ? -18.212 6.528 -6.523 1.00 25.74 1035 ASP A O 1
ATOM 665 N N . GLY A 1 123 ? -19.131 4.717 -7.470 1.00 15.05 1036 GLY A N 1
ATOM 666 C CA . GLY A 1 123 ? -18.764 3.840 -6.376 1.00 17.65 1036 GLY A CA 1
ATOM 667 C C . GLY A 1 123 ? -19.716 3.885 -5.191 1.00 15.27 1036 GLY A C 1
ATOM 668 O O . GLY A 1 123 ? -19.437 3.291 -4.156 1.00 19.28 1036 GLY A O 1
ATOM 669 N N . VAL A 1 124 ? -20.839 4.581 -5.336 1.00 17.40 1037 VAL A N 1
ATOM 670 C CA . VAL A 1 124 ? -21.859 4.607 -4.285 1.00 17.64 1037 VAL A CA 1
ATOM 671 C C . VAL A 1 124 ? -23.148 3.966 -4.776 1.00 15.49 1037 VAL A C 1
ATOM 672 O O . VAL A 1 124 ? -23.666 3.035 -4.160 1.00 17.54 1037 VAL A O 1
ATOM 676 N N . THR A 1 125 ? -23.652 4.477 -5.895 1.00 16.24 1038 THR A N 1
ATOM 677 C CA . THR A 1 125 ? -24.885 3.980 -6.491 1.00 15.25 1038 THR A CA 1
ATOM 678 C C . THR A 1 125 ? -24.560 2.903 -7.521 1.00 13.89 1038 THR A C 1
ATOM 679 O O . THR A 1 125 ? -23.864 3.165 -8.499 1.00 15.20 1038 THR A O 1
ATOM 683 N N . TYR A 1 126 ? -25.065 1.700 -7.277 1.00 13.17 1039 TYR A N 1
ATOM 684 C CA . TYR A 1 126 ? -24.844 0.572 -8.183 1.00 12.90 1039 TYR A CA 1
ATOM 685 C C . TYR A 1 126 ? -26.141 0.174 -8.868 1.00 15.57 1039 TYR A C 1
ATOM 686 O O . TYR A 1 126 ? -27.205 0.210 -8.252 1.00 19.53 1039 TYR A O 1
ATOM 695 N N . GLU A 1 127 ? -26.050 -0.205 -10.142 1.00 12.40 1040 GLU A N 1
ATOM 696 C CA . GLU A 1 127 ? -27.207 -0.713 -10.876 1.00 13.10 1040 GLU A CA 1
ATOM 697 C C . GLU A 1 127 ? -26.928 -2.152 -11.300 1.00 11.89 1040 GLU A C 1
ATOM 698 O O . GLU A 1 127 ? -25.810 -2.485 -11.701 1.00 12.29 1040 GLU A O 1
ATOM 704 N N . LYS A 1 128 ? -27.934 -3.015 -11.210 1.00 13.41 1041 LYS A N 1
ATOM 705 C CA . LYS A 1 128 ? -27.737 -4.419 -11.568 1.00 12.28 1041 LYS A CA 1
ATOM 706 C C . LYS A 1 128 ? -27.663 -4.569 -13.084 1.00 13.85 1041 LYS A C 1
ATOM 707 O O . LYS A 1 128 ? -28.542 -4.091 -13.805 1.00 18.31 1041 LYS A O 1
ATOM 713 N N . VAL A 1 129 ? -26.607 -5.211 -13.572 1.00 10.57 1042 VAL A N 1
ATOM 714 C CA . VAL A 1 129 ? -26.463 -5.412 -15.007 1.00 11.59 1042 VAL A CA 1
ATOM 715 C C . VAL A 1 129 ? -26.528 -6.883 -15.407 1.00 9.89 1042 VAL A C 1
ATOM 716 O O . VAL A 1 129 ? -26.656 -7.194 -16.596 1.00 11.30 1042 VAL A O 1
ATOM 720 N N . PHE A 1 130 ? -26.467 -7.796 -14.445 1.00 9.91 1043 PHE A N 1
ATOM 721 C CA . PHE A 1 130 ? -26.604 -9.211 -14.755 1.00 10.01 1043 PHE A CA 1
ATOM 722 C C . PHE A 1 130 ? -27.078 -9.962 -13.540 1.00 11.27 1043 PHE A C 1
ATOM 723 O O . PHE A 1 130 ? -26.667 -9.659 -12.422 1.00 10.70 1043 PHE A O 1
ATOM 731 N N . SER A 1 131 ? -27.923 -10.963 -13.751 1.00 12.83 1044 SER A N 1
ATOM 732 C CA . SER A 1 131 ? -28.245 -11.902 -12.689 1.00 12.52 1044 SER A CA 1
ATOM 733 C C . SER A 1 131 ? -28.651 -13.251 -13.248 1.00 12.82 1044 SER A C 1
ATOM 734 O O . SER A 1 131 ? -29.488 -13.323 -14.155 1.00 14.85 1044 SER A O 1
ATOM 737 N N . ASN A 1 132 ? -28.047 -14.312 -12.718 1.00 12.83 1045 ASN A N 1
ATOM 738 C CA . ASN A 1 132 ? -28.600 -15.651 -12.898 1.00 13.64 1045 ASN A CA 1
ATOM 739 C C . ASN A 1 132 ? -28.947 -16.272 -11.542 1.00 15.93 1045 ASN A C 1
ATOM 740 O O . ASN A 1 132 ? -28.864 -17.494 -11.346 1.00 15.61 1045 ASN A O 1
ATOM 745 N N . ALA A 1 133 ? -29.346 -15.412 -10.606 1.00 13.96 1046 ALA A N 1
ATOM 746 C CA . ALA A 1 133 ? -29.877 -15.859 -9.328 1.00 16.36 1046 ALA A CA 1
ATOM 747 C C . ALA A 1 133 ? -31.194 -16.586 -9.559 1.00 21.21 1046 ALA A C 1
ATOM 748 O O . ALA A 1 133 ? -31.789 -16.477 -10.626 1.00 21.58 1046 ALA A O 1
ATOM 750 N N . GLU A 1 134 ? -31.653 -17.323 -8.554 1.00 22.51 1047 GLU A N 1
ATOM 751 C CA . GLU A 1 134 ? -32.940 -18.005 -8.653 1.00 27.05 1047 GLU A CA 1
ATOM 752 C C . GLU A 1 134 ? -34.042 -16.998 -8.958 1.00 28.92 1047 GLU A C 1
ATOM 753 O O . GLU A 1 134 ? -34.118 -15.948 -8.330 1.00 25.91 1047 GLU A O 1
ATOM 759 N N . GLY A 1 135 ? -34.876 -17.309 -9.944 1.00 32.91 1048 GLY A N 1
ATOM 760 C CA . GLY A 1 135 ? -35.955 -16.416 -10.321 1.00 30.35 1048 GLY A CA 1
ATOM 761 C C . GLY A 1 135 ? -35.678 -15.655 -11.602 1.00 37.70 1048 GLY A C 1
ATOM 762 O O . GLY A 1 135 ? -36.598 -15.154 -12.249 1.00 37.51 1048 GLY A O 1
ATOM 763 N N . SER A 1 136 ? -34.407 -15.561 -11.974 1.00 32.52 1049 SER A N 1
ATOM 764 C CA . SER A 1 136 ? -34.045 -14.888 -13.213 1.00 30.47 1049 SER A CA 1
ATOM 765 C C . SER A 1 136 ? -34.306 -15.831 -14.378 1.00 34.88 1049 SER A C 1
ATOM 766 O O . SER A 1 136 ? -34.553 -17.020 -14.178 1.00 37.51 1049 SER A O 1
ATOM 769 N N . ASP A 1 137 ? -34.240 -15.302 -15.594 1.00 35.92 1050 ASP A N 1
ATOM 770 C CA . ASP A 1 137 ? -34.497 -16.104 -16.786 1.00 35.00 1050 ASP A CA 1
ATOM 771 C C . ASP A 1 137 ? -33.207 -16.675 -17.356 1.00 32.34 1050 ASP A C 1
ATOM 772 O O . ASP A 1 137 ? -33.198 -17.228 -18.455 1.00 32.65 1050 ASP A O 1
ATOM 777 N N . ILE A 1 138 ? -32.119 -16.527 -16.609 1.00 27.09 1051 ILE A N 1
ATOM 778 C CA . ILE A 1 138 ? -30.815 -16.979 -17.063 1.00 23.67 1051 ILE A CA 1
ATOM 779 C C . ILE A 1 138 ? -30.364 -18.184 -16.249 1.00 23.75 1051 ILE A C 1
ATOM 780 O O . ILE A 1 138 ? -30.411 -18.168 -15.019 1.00 21.81 1051 ILE A O 1
ATOM 785 N N . ALA A 1 139 ? -29.935 -19.227 -16.949 1.00 22.79 1052 ALA A N 1
ATOM 786 C CA . ALA A 1 139 ? -29.536 -20.476 -16.314 1.00 19.35 1052 ALA A CA 1
ATOM 787 C C . ALA A 1 139 ? -28.324 -20.299 -15.407 1.00 20.32 1052 ALA A C 1
ATOM 788 O O . ALA A 1 139 ? -27.497 -19.413 -15.637 1.00 17.85 1052 ALA A O 1
ATOM 790 N N . PRO A 1 140 ? -28.212 -21.140 -14.370 1.00 16.97 1053 PRO A N 1
ATOM 791 C CA . PRO A 1 140 ? -26.986 -21.147 -13.564 1.00 17.06 1053 PRO A CA 1
ATOM 792 C C . PRO A 1 140 ? -25.815 -21.645 -14.398 1.00 14.17 1053 PRO A C 1
ATOM 793 O O . PRO A 1 140 ? -26.016 -22.349 -15.390 1.00 17.12 1053 PRO A O 1
ATOM 797 N N . TRP A 1 141 ? -24.605 -21.277 -13.996 1.00 12.98 1054 TRP A N 1
ATOM 798 C CA . TRP A 1 141 ? -23.400 -21.684 -14.702 1.00 12.44 1054 TRP A CA 1
ATOM 799 C C . TRP A 1 141 ? -22.976 -23.080 -14.284 1.00 12.21 1054 TRP A C 1
ATOM 800 O O . TRP A 1 141 ? -23.090 -23.446 -13.115 1.00 14.63 1054 TRP A O 1
ATOM 811 N N . ALA A 1 142 ? -22.480 -23.858 -15.245 1.00 13.57 1055 ALA A N 1
ATOM 812 C CA . ALA A 1 142 ? -21.825 -25.118 -14.915 1.00 12.60 1055 ALA A CA 1
ATOM 813 C C . ALA A 1 142 ? -20.522 -24.817 -14.193 1.00 12.12 1055 ALA A C 1
ATOM 814 O O . ALA A 1 142 ? -19.882 -23.794 -14.447 1.00 12.82 1055 ALA A O 1
ATOM 816 N N . THR A 1 143 ? -20.116 -25.711 -13.302 1.00 11.55 1056 THR A N 1
ATOM 817 C CA . THR A 1 143 ? -18.887 -25.534 -12.543 1.00 13.43 1056 THR A CA 1
ATOM 818 C C . THR A 1 143 ? -17.696 -26.156 -13.273 1.00 12.73 1056 THR A C 1
ATOM 819 O O . THR A 1 143 ? -16.854 -26.822 -12.664 1.00 14.31 1056 THR A O 1
ATOM 823 N N . ASP A 1 144 ? -17.633 -25.911 -14.577 1.00 11.02 1057 ASP A N 1
ATOM 824 C CA . ASP A 1 144 ? -16.681 -26.598 -15.445 1.00 11.33 1057 ASP A CA 1
ATOM 825 C C . ASP A 1 144 ? -15.357 -25.862 -15.685 1.00 10.52 1057 ASP A C 1
ATOM 826 O O . ASP A 1 144 ? -14.523 -26.335 -16.447 1.00 10.69 1057 ASP A O 1
ATOM 831 N N . GLY A 1 145 ? -15.166 -24.705 -15.061 1.00 9.75 1058 GLY A N 1
ATOM 832 C CA . GLY A 1 145 ? -13.930 -23.965 -15.221 1.00 9.51 1058 GLY A CA 1
ATOM 833 C C . GLY A 1 145 ? -13.758 -23.263 -16.561 1.00 7.83 1058 GLY A C 1
ATOM 834 O O . GLY A 1 145 ? -12.675 -22.758 -16.838 1.00 9.62 1058 GLY A O 1
ATOM 835 N N . GLU A 1 146 ? -14.803 -23.241 -17.392 1.00 8.27 1059 GLU A N 1
ATOM 836 C CA . GLU A 1 146 ? -14.720 -22.588 -18.700 1.00 9.16 1059 GLU A CA 1
ATOM 837 C C . GLU A 1 146 ? -15.157 -21.124 -18.582 1.00 8.75 1059 GLU A C 1
ATOM 838 O O . GLU A 1 146 ? -15.841 -20.753 -17.631 1.00 9.95 1059 GLU A O 1
ATOM 844 N N . VAL A 1 147 ? -14.775 -20.309 -19.552 1.00 9.86 1060 VAL 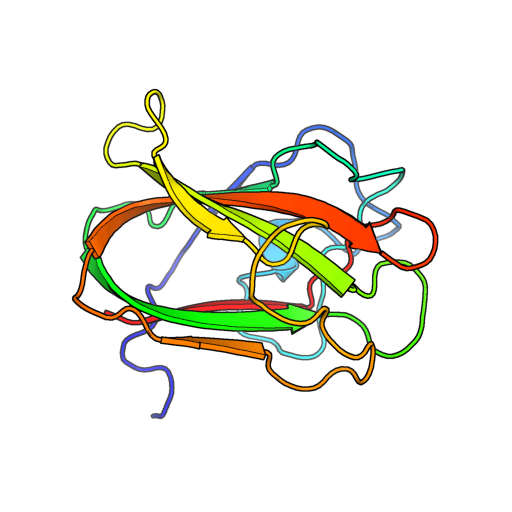A N 1
ATOM 845 C CA . VAL A 1 147 ? -15.101 -18.886 -19.509 1.00 9.12 1060 VAL A CA 1
ATOM 846 C C . VAL A 1 147 ? -16.605 -18.690 -19.566 1.00 10.09 1060 VAL A C 1
ATOM 847 O O . VAL A 1 147 ? -17.284 -19.295 -20.387 1.00 10.78 1060 VAL A O 1
ATOM 851 N N . LYS A 1 148 ? -17.124 -17.844 -18.679 1.00 9.59 1061 LYS A N 1
ATOM 852 C CA . LYS A 1 148 ? -18.528 -17.455 -18.717 1.00 9.45 1061 LYS A CA 1
ATOM 853 C C . LYS A 1 148 ? -18.578 -16.048 -19.297 1.00 10.77 1061 LYS A C 1
ATOM 854 O O . LYS A 1 148 ? -17.920 -15.135 -18.787 1.00 11.06 1061 LYS A O 1
ATOM 860 N N . THR A 1 149 ? -19.345 -15.871 -20.367 1.00 11.40 1062 THR A N 1
ATOM 861 C CA . THR A 1 149 ? -19.404 -14.584 -21.052 1.00 10.64 1062 THR A CA 1
ATOM 862 C C . THR A 1 149 ? -20.749 -13.912 -20.842 1.00 12.31 1062 THR A C 1
ATOM 863 O O . THR A 1 149 ? -21.797 -14.546 -20.938 1.00 13.43 1062 THR A O 1
ATOM 867 N N . ILE A 1 150 ? -20.707 -12.623 -20.539 1.00 11.40 1063 ILE A N 1
ATOM 868 C CA . ILE A 1 150 ? -21.906 -11.813 -20.475 1.00 12.62 1063 ILE A CA 1
ATOM 869 C C . ILE A 1 150 ? -21.756 -10.724 -21.512 1.00 12.36 1063 ILE A C 1
ATOM 870 O O . ILE A 1 150 ? -20.933 -9.825 -21.347 1.00 11.49 1063 ILE A O 1
ATOM 875 N N . ASN A 1 151 ? -22.518 -10.824 -22.596 1.00 12.61 1064 ASN A N 1
ATOM 876 C CA . ASN A 1 151 ? -22.494 -9.822 -23.651 1.00 12.80 1064 ASN A CA 1
ATOM 877 C C . ASN A 1 151 ? -23.587 -8.814 -23.417 1.00 15.09 1064 ASN A C 1
ATOM 878 O O . ASN A 1 151 ? -24.766 -9.162 -23.429 1.00 17.74 1064 ASN A O 1
ATOM 883 N N . PHE A 1 152 ? -23.204 -7.568 -23.192 1.00 12.33 1065 PHE A N 1
ATOM 884 C CA . PHE A 1 152 ? -24.194 -6.543 -22.934 1.00 11.44 1065 PHE A CA 1
ATOM 885 C C . PHE A 1 152 ? -24.964 -6.205 -24.211 1.00 11.70 1065 PHE A C 1
ATOM 886 O O . PHE A 1 152 ? -24.401 -6.133 -25.311 1.00 13.41 1065 PHE A O 1
ATOM 894 N N . ASN A 1 153 ? -26.257 -5.973 -24.058 1.00 10.61 1066 ASN A N 1
ATOM 895 C CA . ASN A 1 153 ? -27.085 -5.608 -25.199 1.00 11.37 1066 ASN A CA 1
ATOM 896 C C . ASN A 1 153 ? -26.724 -4.236 -25.750 1.00 14.08 1066 ASN A C 1
ATOM 897 O O . ASN A 1 153 ? -26.932 -3.960 -26.925 1.00 17.44 1066 ASN A O 1
ATOM 902 N N . LYS A 1 154 ? -26.175 -3.378 -24.904 1.00 14.85 1067 LYS A N 1
ATOM 903 C CA . LYS A 1 154 ? -25.519 -2.171 -25.388 1.00 18.24 1067 LYS A CA 1
ATOM 904 C C . LYS A 1 154 ? -24.437 -1.804 -24.392 1.00 16.24 1067 LYS A C 1
ATOM 905 O O . LYS A 1 154 ? -24.534 -2.169 -23.220 1.00 19.14 1067 LYS A O 1
ATOM 911 N N . PRO A 1 155 ? -23.385 -1.116 -24.864 1.00 13.96 1068 PRO A N 1
ATOM 912 C CA . PRO A 1 155 ? -22.289 -0.800 -23.941 1.00 14.40 1068 PRO A CA 1
ATOM 913 C C . PRO A 1 155 ? -22.764 0.045 -22.760 1.00 15.25 1068 PRO A C 1
ATOM 914 O O . PRO A 1 155 ? -23.692 0.848 -22.864 1.00 15.27 1068 PRO A O 1
ATOM 918 N N . ILE A 1 156 ? -22.131 -0.171 -21.620 1.00 12.96 1069 ILE A N 1
ATOM 919 C CA . ILE A 1 156 ? -22.487 0.535 -20.414 1.00 13.00 1069 ILE A CA 1
ATOM 920 C C . ILE A 1 156 ? -21.269 1.308 -19.925 1.00 12.49 1069 ILE A C 1
ATOM 921 O O . ILE A 1 156 ? -20.163 0.769 -19.888 1.00 12.04 1069 ILE A O 1
ATOM 926 N N . LYS A 1 157 ? -21.463 2.578 -19.587 1.00 12.32 1070 LYS A N 1
ATOM 927 C CA . LYS A 1 157 ? -20.387 3.387 -19.020 1.00 11.29 1070 LYS A CA 1
ATOM 928 C C . LYS A 1 157 ? -20.268 3.000 -17.548 1.00 15.06 1070 LYS A C 1
ATOM 929 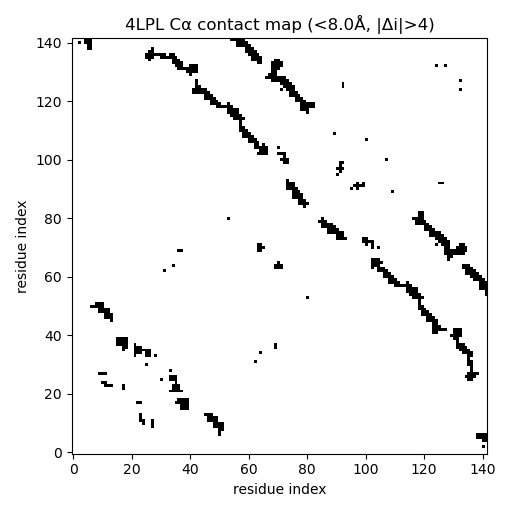O O . LYS A 1 157 ? -21.246 3.060 -16.802 1.00 17.01 1070 LYS A O 1
ATOM 935 N N . VAL A 1 158 ? -19.080 2.543 -17.158 1.00 12.12 1071 VAL A N 1
ATOM 936 C CA . VAL A 1 158 ? -18.865 1.946 -15.838 1.00 11.40 1071 VAL A CA 1
ATOM 937 C C . VAL A 1 158 ? -17.450 2.252 -15.393 1.00 9.31 1071 VAL A C 1
ATOM 938 O O . VAL A 1 158 ? -16.535 2.239 -16.220 1.00 9.71 1071 VAL A O 1
ATOM 942 N N . ARG A 1 159 ? -17.265 2.496 -14.091 1.00 9.05 1072 ARG A N 1
ATOM 943 C CA . ARG A 1 159 ? -15.929 2.426 -13.486 1.00 8.61 1072 ARG A CA 1
ATOM 944 C C . ARG A 1 159 ? -15.741 1.223 -12.550 1.00 8.63 1072 ARG A C 1
ATOM 945 O O . ARG A 1 159 ? -14.688 0.587 -12.574 1.00 9.69 1072 ARG A O 1
ATOM 953 N N . TYR A 1 160 ? -16.766 0.921 -11.755 1.00 8.92 1073 TYR A N 1
ATOM 954 C CA . TYR A 1 160 ? -16.714 -0.136 -10.743 1.00 8.59 1073 TYR A CA 1
ATOM 955 C C . TYR A 1 160 ? -17.667 -1.251 -11.099 1.00 8.05 1073 TYR A C 1
ATOM 956 O O . TYR A 1 160 ? -18.802 -0.990 -11.517 1.00 9.85 1073 TYR A O 1
ATOM 965 N N . PHE A 1 161 ? -17.217 -2.489 -10.914 1.00 8.77 1074 PHE A N 1
ATOM 966 C CA . PHE A 1 161 ? -18.111 -3.640 -10.955 1.00 7.82 1074 PHE A CA 1
ATOM 967 C C . PHE A 1 161 ? -18.158 -4.261 -9.572 1.00 10.19 1074 PHE A C 1
ATOM 968 O O . PHE A 1 161 ? -17.146 -4.296 -8.874 1.00 11.15 1074 PHE A O 1
ATOM 976 N N . LYS A 1 162 ? -19.334 -4.741 -9.195 1.00 9.82 1075 LYS A N 1
ATOM 977 C CA . LYS A 1 162 ? -19.534 -5.448 -7.944 1.00 10.13 1075 LYS A CA 1
ATOM 978 C C .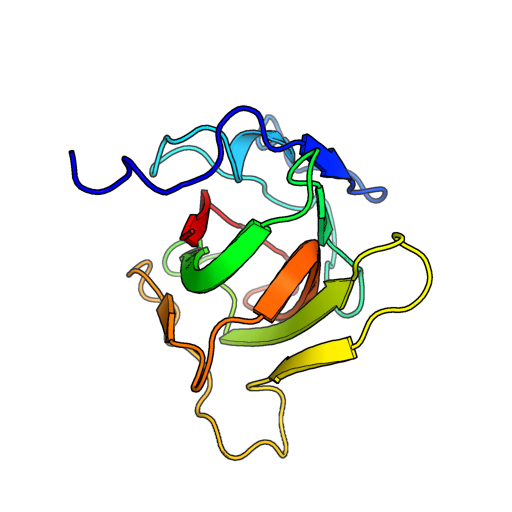 LYS A 1 162 ? -20.097 -6.815 -8.274 1.00 11.09 1075 LYS A C 1
ATOM 979 O O . LYS A 1 162 ? -21.142 -6.923 -8.927 1.00 11.58 1075 LYS A O 1
ATOM 985 N N . ILE A 1 163 ? -19.406 -7.861 -7.832 1.00 9.82 1076 ILE A N 1
ATOM 986 C CA . ILE A 1 163 ? -19.872 -9.224 -8.035 1.00 11.11 1076 ILE A CA 1
ATOM 987 C C . ILE A 1 163 ? -20.373 -9.766 -6.708 1.00 11.07 1076 ILE A C 1
ATOM 988 O O . ILE A 1 163 ? -19.634 -9.776 -5.713 1.00 11.30 1076 ILE A O 1
ATOM 993 N N . VAL A 1 164 ? -21.629 -10.192 -6.688 1.00 9.25 1077 VAL A N 1
ATOM 994 C CA . VAL A 1 164 ? -22.236 -10.745 -5.487 1.00 11.27 1077 VAL A CA 1
ATOM 995 C C . VAL A 1 164 ? -22.575 -12.213 -5.757 1.00 11.67 1077 VAL A C 1
ATOM 996 O O . VAL A 1 164 ? -23.476 -12.532 -6.536 1.00 11.36 1077 VAL A O 1
ATOM 1000 N N . THR A 1 165 ? -21.827 -13.103 -5.126 1.00 10.58 1078 THR A N 1
ATOM 1001 C CA . THR A 1 165 ? -22.041 -14.532 -5.272 1.00 11.47 1078 THR A CA 1
ATOM 1002 C C . THR A 1 165 ? -23.367 -14.911 -4.624 1.00 11.25 1078 THR A C 1
ATOM 1003 O O . THR A 1 165 ? -23.655 -14.506 -3.494 1.00 12.42 1078 THR A O 1
ATOM 1007 N N . LYS A 1 166 ? -24.176 -15.680 -5.340 1.00 13.30 1079 LYS A N 1
ATOM 1008 C CA . LYS A 1 166 ? -25.469 -16.131 -4.827 1.00 12.64 1079 LYS A CA 1
ATOM 1009 C C . LYS A 1 166 ? -25.528 -17.633 -4.580 1.00 14.31 1079 LYS A C 1
ATOM 1010 O O . LYS A 1 166 ? -26.247 -18.084 -3.686 1.00 15.73 1079 LYS A O 1
ATOM 1016 N N . GLU A 1 167 ? -24.791 -18.407 -5.369 1.00 11.28 1080 GLU A N 1
ATOM 1017 C CA . GLU A 1 167 ? -24.700 -19.846 -5.155 1.00 14.07 1080 GLU A CA 1
ATOM 1018 C C . GLU A 1 167 ? -23.366 -20.335 -5.682 1.00 12.34 1080 GLU A C 1
ATOM 1019 O O . GLU A 1 167 ? -22.987 -20.015 -6.817 1.00 11.67 1080 GLU A O 1
ATOM 1025 N N . SER A 1 168 ? -22.652 -21.102 -4.866 1.00 13.59 1081 SER A N 1
ATOM 1026 C CA . SER A 1 168 ? -21.339 -21.598 -5.249 1.00 11.97 1081 SER A CA 1
ATOM 1027 C C . SER A 1 168 ? -20.988 -22.821 -4.434 1.00 12.63 1081 SER A C 1
ATOM 1028 O O . SER A 1 168 ? -21.531 -23.037 -3.346 1.00 13.46 1081 SER A O 1
ATOM 1031 N N . ILE A 1 169 ? -20.061 -23.617 -4.945 1.00 12.08 1082 ILE A N 1
ATOM 1032 C CA . ILE A 1 169 ? -19.628 -24.797 -4.203 1.00 14.07 1082 ILE A CA 1
ATOM 1033 C C . ILE A 1 169 ? -18.976 -24.375 -2.888 1.00 13.46 1082 ILE A C 1
ATOM 1034 O O . ILE A 1 169 ? -18.032 -23.576 -2.859 1.00 13.69 1082 ILE A O 1
ATOM 1039 N N . GLY A 1 170 ? -19.509 -24.901 -1.785 1.00 14.03 1083 GLY A N 1
ATOM 1040 C CA . GLY A 1 170 ? -18.992 -24.590 -0.467 1.00 15.01 1083 GLY A CA 1
ATOM 1041 C C . GLY A 1 170 ? -19.256 -23.171 0.005 1.00 13.86 1083 GLY A C 1
ATOM 1042 O O . GLY A 1 170 ? -18.762 -22.787 1.058 1.00 14.80 1083 GLY A O 1
ATOM 1043 N N . ASN A 1 171 ? -20.008 -22.401 -0.787 1.00 13.88 1084 ASN A N 1
ATOM 1044 C CA . ASN A 1 171 ? -20.337 -21.002 -0.482 1.00 12.99 1084 ASN A CA 1
ATOM 1045 C C . ASN A 1 171 ? -19.170 -20.017 -0.673 1.00 13.18 1084 ASN A C 1
ATOM 1046 O O . ASN A 1 171 ? -19.315 -18.821 -0.405 1.00 13.05 1084 ASN A O 1
ATOM 1051 N N . PHE A 1 172 ? -18.021 -20.508 -1.132 1.00 12.96 1085 PHE A N 1
ATOM 1052 C CA . PHE A 1 172 ? -16.859 -19.650 -1.356 1.00 11.28 1085 PHE A CA 1
ATOM 1053 C C . PHE A 1 172 ? -16.952 -18.921 -2.702 1.00 10.54 1085 PHE A C 1
ATOM 1054 O O . PHE A 1 172 ? -17.781 -19.257 -3.550 1.00 11.59 1085 PHE A O 1
ATOM 1062 N N . LEU A 1 173 ? -16.077 -17.942 -2.897 1.00 9.38 1086 LEU A N 1
ATOM 1063 C CA . LEU A 1 173 ? -15.855 -17.392 -4.232 1.00 9.74 1086 LEU A CA 1
ATOM 1064 C C . LEU A 1 173 ? -14.425 -17.692 -4.618 1.00 9.81 1086 LEU A C 1
ATOM 1065 O O . LEU A 1 173 ? -13.503 -17.283 -3.923 1.00 10.77 1086 LEU A O 1
ATOM 1070 N N . ALA A 1 174 ? -14.234 -18.427 -5.711 1.00 9.79 1087 ALA A N 1
ATOM 1071 C CA . ALA A 1 174 ? -12.893 -18.655 -6.243 1.00 10.12 1087 ALA A CA 1
ATOM 1072 C C . ALA A 1 174 ? -12.892 -18.215 -7.697 1.00 9.92 1087 ALA A C 1
ATOM 1073 O O . ALA A 1 174 ? -13.412 -18.911 -8.571 1.00 9.76 1087 ALA A O 1
ATOM 1075 N N . MET A 1 175 ? -12.319 -17.048 -7.941 1.00 9.74 1088 MET A N 1
ATOM 1076 C CA . MET A 1 175 ? -12.385 -16.407 -9.237 1.00 9.66 1088 MET A CA 1
ATOM 1077 C C . MET A 1 175 ? -10.980 -16.257 -9.778 1.00 8.85 1088 MET A C 1
ATOM 1078 O O . MET A 1 175 ? -10.153 -15.553 -9.200 1.00 9.89 1088 MET A O 1
ATOM 1083 N N . ARG A 1 176 ? -10.720 -16.944 -10.892 1.00 9.68 1089 ARG A N 1
ATOM 1084 C CA . ARG A 1 176 ? -9.421 -16.923 -11.546 1.00 10.01 1089 ARG A CA 1
ATOM 1085 C C . ARG A 1 176 ? -9.187 -15.636 -12.317 1.00 9.39 1089 ARG A C 1
ATOM 1086 O O . ARG A 1 176 ? -8.095 -15.068 -12.275 1.00 10.10 1089 ARG A O 1
ATOM 1094 N N . GLU A 1 177 ? -10.203 -15.180 -13.048 1.00 9.51 1090 GLU A N 1
ATOM 1095 C CA . GLU A 1 177 ? -10.060 -13.964 -13.843 1.00 9.77 1090 GLU A CA 1
ATOM 1096 C C . GLU A 1 177 ? -11.391 -13.279 -14.030 1.00 9.84 1090 GLU A C 1
ATOM 1097 O O . GLU A 1 177 ? -12.419 -13.925 -14.191 1.00 10.37 1090 GLU A O 1
ATOM 1103 N N . PHE A 1 178 ? -11.339 -11.952 -14.017 1.00 9.55 1091 PHE A N 1
ATOM 1104 C CA . PHE A 1 178 ? -12.464 -11.099 -14.370 1.00 9.06 1091 PHE A CA 1
ATOM 1105 C C . PHE A 1 178 ? -11.969 -10.151 -15.446 1.00 10.08 1091 PHE A C 1
ATOM 1106 O O . PHE A 1 178 ? -11.027 -9.389 -15.225 1.00 10.88 1091 PHE A O 1
ATOM 1114 N N . ARG A 1 179 ? -12.597 -10.202 -16.616 1.00 8.88 1092 ARG A N 1
ATOM 1115 C CA . ARG A 1 179 ? -12.170 -9.363 -17.741 1.00 9.05 1092 ARG A CA 1
ATOM 1116 C C . ARG A 1 179 ? -13.332 -8.575 -18.337 1.00 8.89 1092 ARG A C 1
ATOM 1117 O O . ARG A 1 179 ? -14.170 -9.152 -19.033 1.00 9.49 1092 ARG A O 1
ATOM 1125 N N . PRO A 1 180 ? -13.370 -7.261 -18.091 1.00 8.66 1093 PRO A N 1
ATOM 1126 C CA . PRO A 1 180 ? -14.298 -6.375 -18.798 1.00 8.76 1093 PRO A CA 1
ATOM 1127 C C . PRO A 1 180 ? -13.650 -5.906 -20.091 1.00 9.40 1093 PRO A C 1
ATOM 1128 O O . PRO A 1 180 ? -12.440 -5.742 -20.153 1.00 12.52 1093 PRO A O 1
ATOM 1132 N N . TYR A 1 181 ? -14.451 -5.711 -21.132 1.00 8.87 1094 TYR A N 1
ATOM 1133 C CA . TYR A 1 181 ? -13.918 -5.323 -22.434 1.00 10.19 1094 TYR A CA 1
ATOM 1134 C C . TYR A 1 181 ? -14.455 -3.968 -22.862 1.00 9.93 1094 TYR A C 1
ATOM 1135 O O . TYR A 1 181 ? -15.665 -3.755 -22.891 1.00 9.75 1094 TYR A O 1
ATOM 1144 N N . LYS A 1 182 ? -13.542 -3.056 -23.192 1.00 10.20 1095 LYS A N 1
ATOM 1145 C CA . LYS A 1 182 ? -13.885 -1.728 -23.703 1.00 10.90 1095 LYS A CA 1
ATOM 1146 C C . LYS A 1 182 ? -14.585 -1.835 -25.051 1.00 13.38 1095 LYS A C 1
ATOM 1147 O O . LYS A 1 182 ? -15.184 -0.867 -25.521 1.00 10.60 1095 LYS A O 1
#

Solvent-accessible surface area: 7257 Å² total; per-residue (Å²): 121,100,96,167,65,25,6,86,77,19,125,37,81,28,139,89,33,62,126,79,69,26,73,27,50,60,0,24,73,68,67,61,100,23,26,0,10,0,99,82,50,0,42,88,66,38,0,23,0,24,2,68,119,37,51,69,0,89,59,0,24,0,5,8,85,130,113,14,65,0,0,2,73,43,0,18,0,43,7,6,95,93,31,124,92,42,123,109,39,19,21,0,15,143,82,44,155,82,73,64,31,63,25,48,13,110,64,25,63,14,98,26,163,151,67,49,128,0,73,41,0,46,1,15,0,73,65,9,52,44,76,45,0,0,0,49,4,0,12,0,22,85

Organism: Clostridium perfringens (strain ATCC 13124 / DSM 756 / JCM 1290 / NCIMB 6125 / NCTC 8237 / Type A) (NCBI:txid195103)

B-factor: mean 16.22, std 6.69, range [6.87, 43.96]